Protein AF-A0A822EXF8-F1 (afdb_monomer_lite)

Radius of gyration: 20.01 Å; chains: 1; bounding box: 46×31×66 Å

pLDDT: mean 72.27, std 14.64, range [33.56, 91.12]

Secondary structure (DSSP, 8-state):
-------EEEEE-----TT-------EEEEEEPPTTS-SSS-SEEEE--HHHHS----EEEEE-TTS-EEEEEE----TT-S---TT---HHHHHHHHHHHHHHHHHHHHHHHHHHH---SS--EEETTEEE--

Structure (mmCIF, N/CA/C/O backbone):
data_AF-A0A822EXF8-F1
#
_entry.id   AF-A0A822EXF8-F1
#
loop_
_atom_site.group_PDB
_atom_site.id
_atom_site.type_symbol
_atom_site.label_atom_id
_atom_site.label_alt_id
_atom_site.label_comp_id
_atom_site.label_asym_id
_atom_site.label_entity_id
_atom_site.label_seq_id
_atom_site.pdbx_PDB_ins_code
_atom_site.Cartn_x
_atom_site.Cartn_y
_atom_site.Cartn_z
_atom_site.occupancy
_atom_site.B_iso_or_equiv
_atom_site.auth_seq_id
_atom_site.auth_comp_id
_atom_site.auth_asym_id
_atom_site.auth_atom_id
_atom_site.pdbx_PDB_model_num
ATOM 1 N N . ARG A 1 1 ? 6.828 -11.544 -42.922 1.00 33.56 1 ARG A N 1
ATOM 2 C CA . ARG A 1 1 ? 7.749 -11.358 -41.772 1.00 33.56 1 ARG A CA 1
ATOM 3 C C . ARG A 1 1 ? 7.482 -9.973 -41.186 1.00 33.56 1 ARG A C 1
ATOM 5 O O . ARG A 1 1 ? 7.815 -9.000 -41.843 1.00 33.56 1 ARG A O 1
ATOM 12 N N . LYS A 1 2 ? 6.786 -9.865 -40.046 1.00 34.47 2 LYS A N 1
ATOM 13 C CA . LYS A 1 2 ? 6.529 -8.578 -39.372 1.00 34.47 2 LYS A CA 1
ATOM 14 C C . LYS A 1 2 ? 7.595 -8.412 -38.291 1.00 34.47 2 LYS A C 1
ATOM 16 O O . LYS A 1 2 ? 7.575 -9.131 -37.301 1.00 34.47 2 LYS A O 1
ATOM 21 N N . GLN A 1 3 ? 8.562 -7.540 -38.542 1.00 35.62 3 GLN A N 1
ATOM 22 C CA . GLN A 1 3 ? 9.616 -7.196 -37.597 1.00 35.62 3 GLN A CA 1
ATOM 23 C C . GLN A 1 3 ? 9.025 -6.208 -36.587 1.00 35.62 3 GLN A C 1
ATOM 25 O O . GLN A 1 3 ? 8.845 -5.033 -36.893 1.00 35.62 3 GLN A O 1
ATOM 30 N N . THR A 1 4 ? 8.636 -6.693 -35.409 1.00 41.03 4 THR A N 1
ATOM 31 C CA . THR A 1 4 ? 8.302 -5.822 -34.279 1.00 41.03 4 THR A CA 1
ATOM 32 C C . THR A 1 4 ? 9.611 -5.373 -33.644 1.00 41.03 4 THR A C 1
ATOM 34 O O . THR A 1 4 ? 10.426 -6.185 -33.221 1.00 41.03 4 THR A O 1
ATOM 37 N N . ASN A 1 5 ? 9.836 -4.067 -33.653 1.00 50.03 5 ASN A N 1
ATOM 38 C CA . ASN A 1 5 ? 11.066 -3.394 -33.253 1.00 50.03 5 ASN A CA 1
ATOM 39 C C . ASN A 1 5 ? 11.224 -3.374 -31.714 1.00 50.03 5 ASN A C 1
ATOM 41 O O . ASN A 1 5 ? 11.168 -2.316 -31.094 1.00 50.03 5 ASN A O 1
ATOM 45 N N . THR A 1 6 ? 11.311 -4.535 -31.059 1.00 54.47 6 THR A N 1
ATOM 46 C CA . THR A 1 6 ? 11.177 -4.632 -29.594 1.00 54.47 6 THR A CA 1
ATOM 47 C C . THR A 1 6 ? 12.526 -4.823 -28.901 1.00 54.47 6 THR A C 1
ATOM 49 O O . THR A 1 6 ? 12.804 -5.886 -28.359 1.00 54.47 6 THR A O 1
ATOM 52 N N . ASN A 1 7 ? 13.349 -3.770 -28.854 1.00 65.81 7 ASN A N 1
ATOM 53 C CA . ASN A 1 7 ? 14.463 -3.657 -27.892 1.00 65.81 7 ASN A CA 1
ATOM 54 C C . ASN A 1 7 ? 13.947 -3.236 -26.498 1.00 65.81 7 ASN A C 1
ATOM 56 O O . ASN A 1 7 ? 14.498 -2.333 -25.869 1.00 65.81 7 ASN A O 1
ATOM 60 N N . LYS A 1 8 ? 12.832 -3.829 -26.065 1.00 70.56 8 LYS A N 1
ATOM 61 C CA . LYS A 1 8 ? 12.095 -3.469 -24.853 1.00 70.56 8 LYS A CA 1
ATOM 62 C C . LYS A 1 8 ? 11.746 -4.755 -24.119 1.00 70.56 8 LYS A C 1
ATOM 64 O O . LYS A 1 8 ? 11.013 -5.583 -24.660 1.00 70.56 8 LYS A O 1
ATOM 69 N N . TYR A 1 9 ? 12.291 -4.927 -22.924 1.00 77.19 9 TYR A N 1
ATOM 70 C CA . TYR A 1 9 ? 11.960 -6.028 -22.026 1.00 77.19 9 TYR A CA 1
ATOM 71 C C . TYR A 1 9 ? 11.051 -5.506 -20.920 1.00 77.19 9 TYR A C 1
ATOM 73 O O . TYR A 1 9 ? 11.240 -4.396 -20.438 1.00 77.19 9 TYR A O 1
ATOM 81 N N . LEU A 1 10 ? 10.061 -6.297 -20.525 1.00 77.56 10 LEU A N 1
ATOM 82 C CA . LEU A 1 10 ? 9.115 -5.931 -19.478 1.00 77.56 10 LEU A CA 1
ATOM 83 C C . LEU A 1 10 ? 9.400 -6.790 -18.247 1.00 77.56 10 LEU A C 1
ATOM 85 O O . LEU A 1 10 ? 9.296 -8.015 -18.315 1.00 77.56 10 LEU A O 1
ATOM 89 N N . GLY A 1 11 ? 9.798 -6.152 -17.155 1.00 74.12 11 GLY A N 1
ATOM 90 C CA . GLY A 1 11 ? 9.959 -6.774 -15.848 1.00 74.12 11 GLY A CA 1
ATOM 91 C C . GLY A 1 11 ? 8.694 -6.640 -15.002 1.00 74.12 11 GLY A C 1
ATOM 92 O O . GLY A 1 11 ? 7.871 -5.755 -15.238 1.00 74.12 11 GLY A O 1
ATOM 93 N N . ASP A 1 12 ? 8.537 -7.524 -14.019 1.00 77.38 12 ASP A N 1
ATOM 94 C CA . ASP A 1 12 ? 7.410 -7.546 -13.079 1.00 77.38 12 ASP A CA 1
ATOM 95 C C . ASP A 1 12 ? 7.925 -7.299 -11.649 1.00 77.38 12 ASP A C 1
ATOM 97 O O . ASP A 1 12 ? 8.899 -7.914 -11.218 1.00 77.38 12 ASP A O 1
ATOM 101 N N . LEU A 1 13 ? 7.287 -6.370 -10.938 1.00 72.31 13 LEU A N 1
ATOM 102 C CA . LEU A 1 13 ? 7.522 -6.012 -9.533 1.00 72.31 13 LEU A CA 1
ATOM 103 C C . LEU A 1 13 ? 6.391 -6.509 -8.629 1.00 72.31 13 LEU A C 1
ATOM 105 O O . LEU A 1 13 ? 6.425 -6.270 -7.422 1.00 72.31 13 LEU A O 1
ATOM 109 N N . SER A 1 14 ? 5.363 -7.155 -9.187 1.00 65.44 14 SER A N 1
ATOM 110 C CA . SER A 1 14 ? 4.250 -7.680 -8.410 1.00 65.44 14 SER A CA 1
ATOM 111 C C . SER A 1 14 ? 4.724 -8.797 -7.481 1.00 65.44 14 SER A C 1
ATOM 113 O O . SER A 1 14 ? 5.137 -9.875 -7.912 1.00 65.44 14 SER A O 1
ATOM 115 N N . PHE A 1 15 ? 4.594 -8.557 -6.178 1.00 62.22 15 PH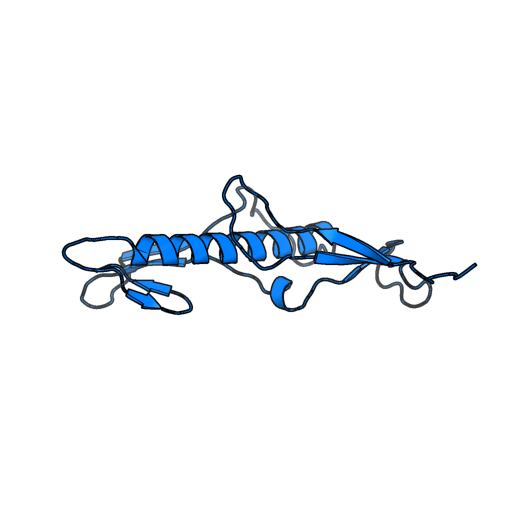E A N 1
ATOM 116 C CA . PHE A 1 15 ? 4.813 -9.568 -5.156 1.00 62.22 15 PHE A CA 1
ATOM 117 C C . PHE A 1 15 ? 3.579 -10.473 -5.074 1.00 62.22 15 PHE A C 1
ATOM 119 O O . PHE A 1 15 ? 2.603 -10.166 -4.400 1.00 62.22 15 PHE A O 1
ATOM 126 N N . ARG A 1 16 ? 3.585 -11.602 -5.788 1.00 59.41 16 ARG A N 1
ATOM 127 C CA . ARG A 1 16 ? 2.516 -12.607 -5.674 1.00 59.41 16 ARG A CA 1
ATOM 128 C C . ARG A 1 16 ? 2.759 -13.483 -4.447 1.00 59.41 16 ARG A C 1
ATOM 130 O O . ARG A 1 16 ? 3.170 -14.633 -4.582 1.00 59.41 16 ARG A O 1
ATOM 137 N N . SER A 1 17 ? 2.524 -12.958 -3.248 1.00 53.75 17 SER A N 1
ATOM 138 C CA . SER A 1 17 ? 2.319 -13.837 -2.093 1.00 53.75 17 SER A CA 1
ATOM 139 C C . SER A 1 17 ? 1.070 -14.696 -2.332 1.00 53.75 17 SER A C 1
ATOM 141 O O . SER A 1 17 ? 0.144 -14.297 -3.047 1.00 53.75 17 SER A O 1
ATOM 143 N N . ALA A 1 18 ? 1.040 -15.908 -1.775 1.00 43.47 18 ALA A N 1
ATOM 144 C CA . ALA A 1 18 ? -0.143 -16.759 -1.845 1.00 43.47 18 ALA A CA 1
ATOM 145 C C . ALA A 1 18 ? -1.331 -16.026 -1.189 1.00 43.47 18 ALA A C 1
ATOM 147 O O . ALA A 1 18 ? -1.320 -15.798 0.016 1.00 43.47 18 ALA A O 1
ATOM 148 N N . GLY A 1 19 ? -2.325 -15.622 -1.989 1.00 53.56 19 GLY A N 1
ATOM 149 C CA . GLY A 1 19 ? -3.495 -14.857 -1.529 1.00 53.56 19 GLY A CA 1
ATOM 150 C C . GLY A 1 19 ? -3.498 -13.358 -1.869 1.00 53.56 19 GLY A C 1
ATOM 151 O O . GLY A 1 19 ? -4.477 -12.683 -1.558 1.00 53.56 19 GLY A O 1
ATOM 152 N N . SER A 1 20 ? -2.465 -12.829 -2.538 1.00 54.62 20 SER A N 1
ATOM 153 C CA . SER A 1 20 ? -2.458 -11.447 -3.043 1.00 54.62 20 SER A CA 1
ATOM 154 C C . SER A 1 20 ? -3.558 -11.224 -4.096 1.00 54.62 20 SER A C 1
ATOM 156 O O . SER A 1 20 ? -3.531 -11.807 -5.182 1.00 54.62 20 SER A O 1
ATOM 158 N N . PHE A 1 21 ? -4.529 -10.359 -3.783 1.00 59.53 21 PHE A N 1
ATOM 159 C CA . PHE A 1 21 ? -5.578 -9.890 -4.707 1.00 59.53 21 PHE A CA 1
ATOM 160 C C . PHE A 1 21 ? -5.329 -8.456 -5.191 1.00 59.53 21 PHE A C 1
ATOM 162 O O . PHE A 1 21 ? -6.267 -7.781 -5.626 1.00 59.53 21 PHE A O 1
ATOM 169 N N . TYR A 1 22 ? -4.097 -7.950 -5.080 1.00 64.94 22 TYR A N 1
ATOM 170 C CA . TYR A 1 22 ? -3.793 -6.588 -5.501 1.00 64.94 22 TYR A CA 1
ATOM 171 C C . TYR A 1 22 ? -3.868 -6.496 -7.038 1.00 64.94 22 TYR A C 1
ATOM 173 O O . TYR A 1 22 ? -3.082 -7.138 -7.736 1.00 64.94 22 TYR A O 1
ATOM 181 N N . PRO A 1 23 ? -4.836 -5.745 -7.604 1.00 60.19 23 PRO A N 1
ATOM 182 C CA . PRO A 1 23 ? -5.158 -5.831 -9.030 1.00 60.19 23 PRO A CA 1
ATOM 183 C C . PRO A 1 23 ? -4.145 -5.100 -9.920 1.00 60.19 23 PRO A C 1
ATOM 185 O O . PRO A 1 23 ? -4.167 -5.260 -11.142 1.00 60.19 23 PRO A O 1
ATOM 188 N N . PHE A 1 24 ? -3.259 -4.292 -9.331 1.00 62.34 24 PHE A N 1
ATOM 189 C CA . PHE A 1 24 ? -2.263 -3.539 -10.077 1.00 62.34 24 PHE A CA 1
ATOM 190 C C . PHE A 1 24 ? -1.059 -4.430 -10.386 1.00 62.34 24 PHE A C 1
ATOM 192 O O . PHE A 1 24 ? -0.242 -4.738 -9.517 1.00 62.34 24 PHE A O 1
ATOM 199 N N . LYS A 1 25 ? -0.950 -4.825 -11.658 1.00 63.84 25 LYS A N 1
ATOM 200 C CA . LYS A 1 25 ? 0.279 -5.395 -12.216 1.00 63.84 25 LYS A CA 1
ATOM 201 C C . LYS A 1 25 ? 1.314 -4.285 -12.287 1.00 63.84 25 LYS A C 1
ATOM 203 O O . LYS A 1 25 ? 1.129 -3.323 -13.028 1.00 63.84 25 LYS A O 1
ATOM 208 N N . MET A 1 26 ? 2.373 -4.408 -11.504 1.00 70.12 26 MET A N 1
ATOM 209 C CA . MET A 1 26 ? 3.389 -3.370 -11.406 1.00 70.12 26 MET A CA 1
ATOM 210 C C . MET A 1 26 ? 4.577 -3.799 -12.244 1.00 70.12 26 MET A C 1
ATOM 212 O O . MET A 1 26 ? 5.366 -4.628 -11.820 1.00 70.12 26 MET A O 1
ATOM 216 N N . GLN A 1 27 ? 4.663 -3.273 -13.463 1.00 77.75 27 GLN A N 1
ATOM 217 C CA . GLN A 1 27 ? 5.697 -3.632 -14.428 1.00 77.75 27 GLN A CA 1
ATOM 218 C C . GLN A 1 27 ? 6.682 -2.479 -14.622 1.00 77.75 27 GLN A C 1
ATOM 220 O O . GLN A 1 27 ? 6.312 -1.310 -14.501 1.00 77.75 27 GLN A O 1
ATOM 225 N N . PHE A 1 28 ? 7.928 -2.810 -14.946 1.00 77.81 28 PHE A N 1
ATOM 226 C CA . PHE A 1 28 ? 8.948 -1.846 -15.357 1.00 77.81 28 PHE A CA 1
ATOM 227 C C . PHE A 1 28 ? 9.485 -2.217 -16.733 1.00 77.81 28 PHE A C 1
ATOM 229 O O . PHE A 1 28 ? 9.501 -3.389 -17.106 1.00 77.81 28 PHE A O 1
ATOM 236 N N . GLU A 1 29 ? 9.924 -1.228 -17.500 1.00 81.06 29 GLU A N 1
ATOM 237 C CA . GLU A 1 29 ? 10.467 -1.455 -18.836 1.00 81.06 29 GLU A CA 1
ATOM 238 C C . GLU A 1 29 ? 11.990 -1.331 -18.806 1.00 81.06 29 GLU A C 1
ATOM 240 O O . GLU A 1 29 ? 12.535 -0.382 -18.255 1.00 81.06 29 GLU A O 1
ATOM 245 N N . VAL A 1 30 ? 12.687 -2.282 -19.417 1.00 80.25 30 VAL A N 1
ATOM 246 C CA . VAL A 1 30 ? 14.130 -2.233 -19.641 1.00 80.25 30 VAL A CA 1
ATOM 247 C C . VAL A 1 30 ? 14.368 -2.020 -21.124 1.00 80.25 30 VAL A C 1
ATOM 249 O O . VAL A 1 30 ? 13.929 -2.805 -21.968 1.00 80.25 30 VAL A O 1
ATOM 252 N N . THR A 1 31 ? 15.092 -0.960 -21.446 1.00 80.81 31 THR A N 1
ATOM 253 C CA . THR A 1 31 ? 15.468 -0.596 -22.809 1.00 80.81 31 THR A CA 1
ATOM 254 C C . THR A 1 31 ? 16.982 -0.590 -22.946 1.00 80.81 31 THR A C 1
ATOM 256 O O . THR A 1 31 ? 17.712 -0.503 -21.961 1.00 80.81 31 THR A O 1
ATOM 259 N N . LYS A 1 32 ? 17.491 -0.744 -24.168 1.00 75.94 32 LYS A N 1
ATOM 260 C CA . LYS A 1 32 ? 18.929 -0.590 -24.411 1.00 75.94 32 LYS A CA 1
ATOM 261 C C . LYS A 1 32 ? 19.299 0.882 -24.234 1.00 75.94 32 LYS A C 1
ATOM 263 O O . LYS A 1 32 ? 18.679 1.721 -24.885 1.00 75.94 32 LYS A O 1
ATOM 268 N N . ALA A 1 33 ? 20.313 1.163 -23.416 1.00 70.50 33 ALA A N 1
ATOM 269 C CA . ALA A 1 33 ? 20.724 2.533 -23.145 1.00 70.50 33 ALA A CA 1
ATOM 270 C C . ALA A 1 33 ? 21.179 3.248 -24.425 1.00 70.50 33 ALA A C 1
ATOM 272 O O . ALA A 1 33 ? 21.908 2.677 -25.253 1.00 70.50 33 ALA A O 1
ATOM 273 N N . ASP A 1 34 ? 20.742 4.496 -24.601 1.00 67.06 34 ASP A N 1
ATOM 274 C CA . ASP A 1 34 ? 21.124 5.287 -25.768 1.00 67.06 34 ASP A CA 1
ATOM 275 C C . ASP A 1 34 ? 22.593 5.717 -25.651 1.00 67.06 34 ASP A C 1
ATOM 277 O O . ASP A 1 34 ? 23.016 6.411 -24.723 1.00 67.06 34 ASP A O 1
ATOM 281 N N . SER A 1 35 ? 23.395 5.306 -26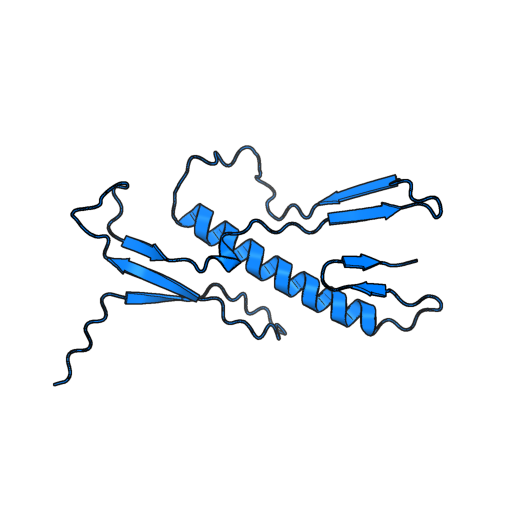.633 1.00 60.38 35 SER A N 1
ATOM 282 C CA . SER A 1 35 ? 24.849 5.479 -26.630 1.00 60.38 35 SER A CA 1
ATOM 283 C C . SER A 1 35 ? 25.287 6.943 -26.590 1.00 60.38 35 SER A C 1
ATOM 285 O O . SER A 1 35 ? 26.428 7.198 -26.206 1.00 60.38 35 SER A O 1
ATOM 287 N N . HIS A 1 36 ? 24.404 7.872 -26.971 1.00 59.22 36 HIS A N 1
ATOM 288 C CA . HIS A 1 36 ? 24.663 9.310 -27.048 1.00 59.22 36 HIS A CA 1
ATOM 289 C C . HIS A 1 36 ? 24.230 10.106 -25.803 1.00 59.22 36 HIS A C 1
ATOM 291 O O . HIS A 1 36 ? 24.541 11.291 -25.717 1.00 59.22 36 HIS A O 1
ATOM 297 N N . LYS A 1 37 ? 23.550 9.480 -24.829 1.00 57.00 37 LYS A N 1
ATOM 298 C CA . LYS A 1 37 ? 23.043 10.127 -23.598 1.00 57.00 37 LYS A CA 1
ATOM 299 C C . LYS A 1 37 ? 23.589 9.482 -22.320 1.00 57.00 37 LYS A C 1
ATOM 301 O O . LYS A 1 37 ? 22.901 9.414 -21.307 1.00 57.00 37 LYS A O 1
ATOM 306 N N . ARG A 1 38 ? 24.821 8.971 -22.359 1.00 51.94 38 ARG A N 1
ATOM 307 C CA . ARG A 1 38 ? 25.409 8.244 -21.226 1.00 51.94 38 ARG A CA 1
ATOM 308 C C . ARG A 1 38 ? 25.698 9.195 -20.064 1.00 51.94 38 ARG A C 1
ATOM 310 O O . ARG A 1 38 ? 26.722 9.869 -20.055 1.00 51.94 38 ARG A O 1
ATOM 317 N N . THR A 1 39 ? 24.808 9.226 -19.080 1.00 52.91 39 THR A N 1
ATOM 318 C CA . THR A 1 39 ? 25.091 9.756 -17.736 1.00 52.91 39 THR A CA 1
ATOM 319 C C . THR A 1 39 ? 25.610 8.660 -16.799 1.00 52.91 39 THR A C 1
ATOM 321 O O . THR A 1 39 ? 26.299 8.964 -15.831 1.00 52.91 39 THR A O 1
ATOM 324 N N . HIS A 1 40 ? 25.368 7.386 -17.132 1.00 53.53 40 HIS A N 1
ATOM 325 C CA . HIS A 1 40 ? 25.884 6.206 -16.436 1.00 53.53 40 HIS A CA 1
ATOM 326 C C . HIS A 1 40 ? 26.513 5.205 -17.426 1.00 53.53 40 HIS A C 1
ATOM 328 O O . HIS A 1 40 ? 26.107 5.120 -18.584 1.00 53.53 40 HIS A O 1
ATOM 334 N N . ASN A 1 41 ? 27.496 4.417 -16.971 1.00 59.31 41 ASN A N 1
ATOM 335 C CA . ASN A 1 41 ? 28.186 3.368 -17.748 1.00 59.31 41 ASN A CA 1
ATOM 336 C C . ASN A 1 41 ? 27.325 2.112 -18.012 1.00 59.31 41 ASN A C 1
ATOM 338 O O . ASN A 1 41 ? 27.856 1.048 -18.334 1.00 59.31 41 ASN A O 1
ATOM 342 N N . ASN A 1 42 ? 26.004 2.211 -17.879 1.00 64.38 42 ASN A N 1
ATOM 343 C CA . ASN A 1 42 ? 25.112 1.066 -17.981 1.00 64.38 42 ASN A CA 1
ATOM 344 C C . ASN A 1 42 ? 24.704 0.829 -19.439 1.00 64.38 42 ASN A C 1
ATOM 346 O O . ASN A 1 42 ? 24.472 1.755 -20.212 1.00 64.38 42 ASN A O 1
ATOM 350 N N . SER A 1 43 ? 24.638 -0.444 -19.830 1.00 67.31 43 SER A N 1
ATOM 351 C CA . SER A 1 43 ? 24.211 -0.876 -21.168 1.00 67.31 43 SER A CA 1
ATOM 352 C C . SER A 1 43 ? 22.686 -0.900 -21.334 1.00 67.31 43 SER A C 1
ATOM 354 O O . SER A 1 43 ? 22.185 -1.087 -22.448 1.00 67.31 43 SER A O 1
ATOM 356 N N . ILE A 1 44 ? 21.956 -0.708 -20.233 1.00 73.12 44 ILE A N 1
ATOM 357 C CA . ILE A 1 44 ? 20.502 -0.788 -20.124 1.00 73.12 44 ILE A CA 1
ATOM 358 C C . ILE A 1 44 ? 19.958 0.431 -19.377 1.00 73.12 44 ILE A C 1
ATOM 360 O O . ILE A 1 44 ? 20.574 0.882 -18.417 1.00 73.12 44 ILE A O 1
ATOM 364 N N . ASP A 1 45 ? 18.798 0.910 -19.818 1.00 74.44 45 ASP A N 1
ATOM 365 C CA . ASP A 1 45 ? 18.005 1.958 -19.184 1.00 74.44 45 ASP A CA 1
ATOM 366 C C . ASP A 1 45 ? 16.720 1.342 -18.625 1.00 74.44 45 ASP A C 1
ATOM 368 O O . ASP A 1 45 ? 15.981 0.667 -19.348 1.00 74.44 45 ASP A O 1
ATOM 372 N N . VAL A 1 46 ? 16.438 1.586 -17.345 1.00 76.25 46 VAL A N 1
ATOM 373 C CA . VAL A 1 46 ? 15.229 1.103 -16.666 1.00 76.25 46 VAL A CA 1
ATOM 374 C C . VAL A 1 46 ? 14.224 2.246 -16.526 1.00 76.25 46 VAL A C 1
ATOM 376 O O . VAL A 1 46 ? 14.526 3.284 -15.941 1.00 76.25 46 VAL A O 1
ATOM 379 N N . ILE A 1 47 ? 13.017 2.047 -17.048 1.00 78.94 47 ILE A N 1
ATOM 380 C CA . ILE A 1 47 ? 11.898 2.986 -16.994 1.00 78.94 47 ILE A CA 1
ATOM 381 C C . ILE A 1 47 ? 10.890 2.462 -15.972 1.00 78.94 47 ILE A C 1
ATOM 383 O O . ILE A 1 47 ? 10.264 1.415 -16.162 1.00 78.94 47 ILE A O 1
ATOM 387 N N . ILE A 1 48 ? 10.733 3.209 -14.882 1.00 77.44 48 ILE A N 1
ATOM 388 C CA . ILE A 1 48 ? 9.815 2.892 -13.786 1.00 77.44 48 ILE A CA 1
ATOM 389 C C . ILE A 1 48 ? 8.659 3.900 -13.819 1.00 77.44 48 ILE A C 1
ATOM 391 O O . ILE A 1 48 ? 8.931 5.100 -13.893 1.00 77.44 48 ILE A O 1
ATOM 395 N N . PRO A 1 49 ? 7.389 3.460 -13.739 1.00 79.12 49 PRO A N 1
ATOM 396 C CA . PRO A 1 49 ? 6.238 4.354 -13.626 1.00 79.12 49 PRO A CA 1
ATOM 397 C C . PRO A 1 49 ? 6.385 5.363 -12.478 1.00 79.12 49 PRO A C 1
ATOM 399 O O . PRO A 1 49 ? 6.806 4.993 -11.382 1.00 79.12 49 PRO A O 1
ATOM 402 N N . GLU A 1 50 ? 5.985 6.619 -12.692 1.00 75.88 50 GLU A N 1
ATOM 403 C CA . GLU A 1 50 ? 6.120 7.698 -11.692 1.00 75.88 50 GLU A CA 1
ATOM 404 C C . GLU A 1 50 ? 5.476 7.341 -10.339 1.00 75.88 50 GLU A C 1
ATOM 406 O O . GLU A 1 50 ? 6.015 7.638 -9.275 1.00 75.88 50 GLU A O 1
ATOM 411 N N . GLU A 1 51 ? 4.368 6.599 -10.363 1.00 71.56 51 GLU A N 1
ATOM 412 C CA . GLU A 1 51 ? 3.634 6.143 -9.174 1.00 71.56 51 GLU A CA 1
ATOM 413 C C . GLU A 1 51 ? 4.429 5.203 -8.248 1.00 71.56 51 GLU A C 1
ATOM 415 O O . GLU A 1 51 ? 4.033 4.996 -7.091 1.00 71.56 51 GLU A O 1
ATOM 420 N N . LEU A 1 52 ? 5.506 4.603 -8.764 1.00 72.25 52 LEU A N 1
ATOM 421 C CA . LEU A 1 52 ? 6.414 3.695 -8.059 1.00 72.25 52 LEU A CA 1
ATOM 422 C C . LEU A 1 52 ? 7.714 4.372 -7.622 1.00 72.25 52 LEU A C 1
ATOM 424 O O . LEU A 1 52 ? 8.416 3.847 -6.761 1.00 72.25 52 LEU A O 1
ATOM 428 N N . GLN A 1 53 ? 8.021 5.544 -8.177 1.00 70.69 53 GLN A N 1
ATOM 429 C CA . GLN A 1 53 ? 9.197 6.323 -7.792 1.00 70.69 53 GLN A CA 1
ATOM 430 C C . GLN A 1 53 ? 8.996 7.035 -6.444 1.00 70.69 53 GLN A C 1
ATOM 432 O O . GLN A 1 53 ? 9.959 7.410 -5.777 1.00 70.69 53 GLN A O 1
ATOM 437 N N . VAL A 1 54 ? 7.745 7.187 -6.002 1.00 72.19 54 VAL A N 1
ATOM 438 C CA . VAL A 1 54 ? 7.410 7.804 -4.714 1.00 72.19 54 VAL A CA 1
ATOM 439 C C . VAL A 1 54 ? 7.803 6.889 -3.553 1.00 72.19 54 VAL A C 1
ATOM 441 O O . VAL A 1 54 ? 7.537 5.688 -3.570 1.00 72.19 54 VAL A O 1
ATOM 444 N N . ARG A 1 55 ? 8.393 7.470 -2.503 1.00 74.12 55 ARG A N 1
ATOM 445 C CA . ARG A 1 55 ? 8.674 6.782 -1.237 1.00 74.12 55 ARG A CA 1
ATOM 446 C C . ARG A 1 55 ? 7.392 6.644 -0.411 1.00 74.12 55 ARG A C 1
ATOM 448 O O . ARG A 1 55 ? 6.810 7.647 -0.006 1.00 74.12 55 ARG A O 1
ATOM 455 N N . VAL A 1 56 ? 6.993 5.410 -0.113 1.00 78.50 56 VAL A N 1
ATOM 456 C CA . VAL A 1 56 ? 5.871 5.093 0.787 1.00 78.50 56 VAL A CA 1
ATOM 457 C C . VAL A 1 56 ? 6.404 4.543 2.110 1.00 78.50 56 VAL A C 1
ATOM 459 O O . VAL A 1 56 ? 7.384 3.802 2.125 1.00 78.50 56 VAL A O 1
ATOM 462 N N . ILE A 1 57 ? 5.773 4.928 3.222 1.00 84.38 57 ILE A N 1
ATOM 463 C CA . ILE A 1 57 ? 6.086 4.465 4.581 1.00 84.38 57 ILE A CA 1
ATOM 464 C C . ILE A 1 57 ? 4.758 4.252 5.311 1.00 84.38 57 ILE A C 1
ATOM 466 O O . ILE A 1 57 ? 3.869 5.100 5.217 1.00 84.38 57 ILE A O 1
ATOM 470 N N . LEU A 1 58 ? 4.618 3.152 6.055 1.00 87.56 58 LEU A N 1
ATOM 471 C CA . LEU A 1 58 ? 3.517 2.998 7.003 1.00 87.56 58 LEU A CA 1
ATOM 472 C C . LEU A 1 58 ? 3.909 3.645 8.327 1.00 87.56 58 LEU A C 1
ATOM 474 O O . LEU A 1 58 ? 4.946 3.321 8.902 1.00 87.56 58 LEU A O 1
ATOM 478 N N . LYS A 1 59 ? 3.073 4.563 8.802 1.00 89.88 59 LYS A N 1
ATOM 479 C CA . LYS A 1 59 ? 3.223 5.226 10.096 1.00 89.88 59 LYS A CA 1
ATOM 480 C C . LYS A 1 59 ? 2.120 4.732 11.022 1.00 89.88 59 LYS A C 1
ATOM 482 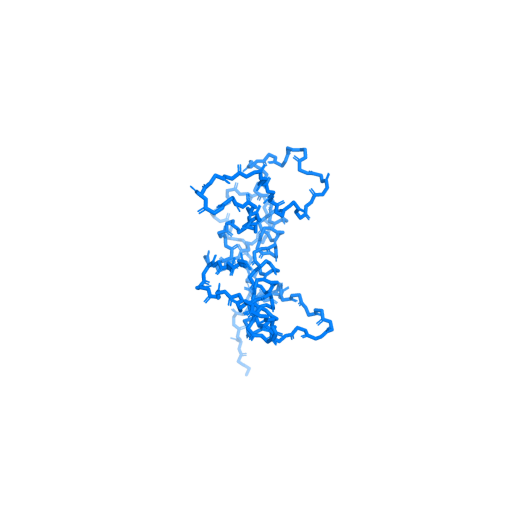O O . LYS A 1 59 ? 0.950 4.789 10.647 1.00 89.88 59 LYS A O 1
ATOM 487 N N . ILE A 1 60 ? 2.496 4.293 12.215 1.00 90.12 60 ILE A N 1
ATOM 488 C CA . ILE A 1 60 ? 1.575 3.835 13.253 1.00 90.12 60 ILE A CA 1
ATOM 489 C C . ILE A 1 60 ? 1.743 4.763 14.453 1.00 90.12 60 ILE A C 1
ATOM 491 O O . ILE A 1 60 ? 2.830 4.842 15.029 1.00 90.12 60 ILE A O 1
ATOM 495 N N . ASP A 1 61 ? 0.663 5.456 14.805 1.00 90.94 61 ASP A N 1
ATOM 496 C CA . ASP A 1 61 ? 0.594 6.373 15.940 1.00 90.94 61 ASP A CA 1
ATOM 497 C C . ASP A 1 61 ? -0.372 5.798 16.992 1.00 90.94 61 ASP A C 1
ATOM 499 O O . ASP A 1 61 ? -1.461 5.335 16.652 1.00 90.94 61 ASP A O 1
ATOM 503 N N . ILE A 1 62 ? 0.031 5.824 18.264 1.00 89.88 62 ILE A N 1
ATOM 504 C CA . ILE A 1 62 ? -0.850 5.598 19.416 1.00 89.88 62 ILE A CA 1
ATOM 505 C C . ILE A 1 62 ? -1.138 6.964 20.022 1.00 89.88 62 ILE A C 1
ATOM 507 O O . ILE A 1 62 ? -0.220 7.635 20.496 1.00 89.88 62 ILE A O 1
ATOM 511 N N . GLU A 1 63 ? -2.403 7.367 20.008 1.00 90.81 63 GLU A N 1
ATOM 512 C CA . GLU A 1 63 ? -2.857 8.682 20.458 1.00 90.81 63 GLU A CA 1
ATOM 513 C C . GLU A 1 63 ? -3.788 8.552 21.671 1.00 90.81 63 GLU A C 1
ATOM 515 O O . GLU A 1 63 ? -4.573 7.607 21.776 1.00 90.81 63 GLU A O 1
ATOM 520 N N . THR A 1 64 ? -3.709 9.501 22.604 1.00 88.00 64 THR A N 1
ATOM 521 C CA . THR A 1 64 ? -4.724 9.661 23.652 1.00 88.00 64 THR A CA 1
ATOM 522 C C . THR A 1 64 ? -6.005 10.256 23.069 1.00 88.00 64 THR A C 1
ATOM 524 O O . THR A 1 64 ? -6.005 10.838 21.984 1.00 88.00 64 THR A O 1
ATOM 527 N N . LYS A 1 65 ? -7.110 10.186 23.824 1.00 82.62 65 LYS A N 1
ATOM 528 C CA . LYS A 1 65 ? -8.376 10.844 23.447 1.00 82.62 65 LYS A CA 1
ATOM 529 C C . LYS A 1 65 ? -8.226 12.358 23.239 1.00 82.62 65 LYS A C 1
ATOM 531 O O . LYS A 1 65 ? -8.975 12.931 22.455 1.00 82.62 65 LYS A O 1
ATOM 536 N N . ASP A 1 66 ? -7.233 12.969 23.884 1.00 87.44 66 ASP A N 1
ATOM 537 C CA . ASP A 1 66 ? -6.914 14.397 23.785 1.00 87.44 66 ASP A CA 1
ATOM 538 C C . ASP A 1 66 ? -5.996 14.731 22.588 1.00 87.44 66 ASP A C 1
ATOM 540 O O . ASP A 1 66 ? -5.585 15.877 22.417 1.00 87.44 66 ASP A O 1
ATOM 544 N N . GLY A 1 67 ? -5.657 13.740 21.752 1.00 83.62 67 GLY A N 1
ATOM 545 C CA . GLY A 1 67 ? -4.838 13.906 20.546 1.00 83.62 67 GLY A CA 1
ATOM 546 C C . GLY A 1 67 ? -3.326 13.923 20.792 1.00 83.62 67 GLY A C 1
ATOM 547 O O . GLY A 1 67 ? -2.560 14.276 19.894 1.00 83.62 67 GLY A O 1
ATOM 548 N N . GLN A 1 68 ? -2.865 13.554 21.991 1.00 90.38 68 GLN A N 1
ATOM 549 C CA . GLN A 1 68 ? -1.436 13.466 22.286 1.00 90.38 68 GLN A CA 1
ATOM 550 C C . GLN A 1 68 ? -0.873 12.125 21.806 1.00 90.38 68 GLN A C 1
ATOM 552 O O . GLN A 1 68 ? -1.356 11.067 22.202 1.00 90.38 68 GLN A O 1
ATOM 557 N N . ILE A 1 69 ? 0.181 12.160 20.989 1.00 90.06 69 ILE A N 1
ATOM 558 C CA . ILE A 1 69 ? 0.856 10.948 20.506 1.00 90.06 69 ILE A CA 1
ATOM 559 C C . ILE A 1 69 ? 1.747 10.392 21.620 1.00 90.06 69 ILE A C 1
ATOM 561 O O . ILE A 1 69 ? 2.722 11.028 22.016 1.00 90.06 69 ILE A O 1
ATOM 565 N N . LEU A 1 70 ? 1.417 9.196 22.102 1.00 89.06 70 LEU A N 1
ATOM 566 C CA . LEU A 1 70 ? 2.185 8.453 23.102 1.00 89.06 70 LEU A CA 1
ATOM 567 C C . LEU A 1 70 ? 3.325 7.662 22.468 1.00 89.06 70 LEU A C 1
ATOM 569 O O . LEU A 1 70 ? 4.422 7.586 23.016 1.00 89.06 70 LEU A O 1
ATOM 573 N N . LEU A 1 71 ? 3.054 7.057 21.312 1.00 91.12 71 LEU A N 1
ATOM 574 C CA . LEU A 1 71 ? 4.010 6.237 20.586 1.00 91.12 71 LEU A CA 1
ATOM 575 C C . LEU A 1 71 ? 3.857 6.480 19.093 1.00 91.12 71 LEU A C 1
ATOM 577 O O . LEU A 1 71 ? 2.744 6.542 18.578 1.00 91.12 71 LEU A O 1
ATOM 581 N N . ARG A 1 72 ? 4.989 6.566 18.402 1.00 89.75 72 ARG A N 1
ATOM 582 C CA . ARG A 1 72 ? 5.053 6.627 16.948 1.00 89.75 72 ARG A CA 1
ATOM 583 C C . ARG A 1 72 ? 6.088 5.639 16.459 1.00 89.75 72 ARG A C 1
ATOM 585 O O . ARG A 1 72 ? 7.234 5.675 16.901 1.00 89.75 72 ARG A O 1
ATOM 592 N N . THR A 1 73 ? 5.691 4.799 15.519 1.00 87.94 73 THR A N 1
ATOM 593 C CA . THR A 1 73 ? 6.603 3.902 14.820 1.00 87.94 73 THR A CA 1
ATOM 594 C C . THR A 1 73 ? 6.374 3.969 13.317 1.00 87.94 73 THR A C 1
ATOM 596 O O . THR A 1 73 ? 5.303 4.352 12.839 1.00 87.94 73 THR A O 1
ATOM 599 N N . TYR A 1 74 ? 7.409 3.618 12.568 1.00 84.62 74 TYR A N 1
ATOM 600 C CA . TYR A 1 74 ? 7.394 3.569 11.115 1.00 84.62 74 TYR A CA 1
ATOM 601 C C . TYR A 1 74 ? 7.738 2.152 10.673 1.00 84.62 74 TYR A C 1
ATOM 603 O O . TYR A 1 74 ? 8.544 1.479 11.317 1.00 84.62 74 TYR A O 1
ATOM 611 N N . SER A 1 75 ? 7.175 1.700 9.555 1.00 75.00 75 SER A N 1
ATOM 612 C CA . SER A 1 75 ? 7.610 0.455 8.931 1.00 75.00 75 SER A CA 1
ATOM 613 C C . SER A 1 75 ? 9.059 0.606 8.468 1.00 75.00 75 SER A C 1
ATOM 615 O O . SER A 1 75 ? 9.315 1.186 7.410 1.00 75.00 75 SER A O 1
ATOM 617 N N . THR A 1 76 ? 10.006 0.079 9.240 1.00 64.19 76 THR A N 1
ATOM 618 C CA . THR A 1 76 ? 11.328 -0.228 8.704 1.00 64.19 76 THR A CA 1
ATOM 619 C C . THR A 1 76 ? 11.209 -1.544 7.954 1.00 64.19 76 THR A C 1
ATOM 621 O O . THR A 1 76 ? 10.927 -2.590 8.533 1.00 64.19 76 THR A O 1
ATOM 624 N N . MET A 1 77 ? 11.306 -1.479 6.632 1.00 59.38 77 MET A N 1
ATOM 625 C CA . MET A 1 77 ? 11.284 -2.680 5.799 1.00 59.38 77 MET A CA 1
ATOM 626 C C . MET A 1 77 ? 12.694 -3.187 5.496 1.00 59.38 77 MET A C 1
ATOM 628 O O . MET A 1 77 ? 12.807 -4.158 4.767 1.00 59.38 77 MET A O 1
ATOM 632 N N . MET A 1 78 ? 13.751 -2.603 6.080 1.00 53.16 78 MET A N 1
ATOM 633 C CA . MET A 1 78 ? 15.121 -3.107 5.958 1.00 53.16 78 MET A CA 1
ATOM 634 C C . MET A 1 78 ? 15.893 -2.952 7.274 1.00 53.16 78 MET A C 1
ATOM 636 O O . MET A 1 78 ? 16.060 -1.856 7.802 1.00 53.16 78 MET A O 1
ATOM 640 N N . ALA A 1 79 ? 16.417 -4.071 7.780 1.00 44.66 79 ALA A N 1
ATOM 641 C CA . ALA A 1 79 ? 17.290 -4.133 8.956 1.00 44.66 79 ALA A CA 1
ATOM 642 C C . ALA A 1 79 ? 18.649 -3.424 8.752 1.00 44.66 79 ALA A C 1
ATOM 644 O O . ALA A 1 79 ? 19.386 -3.230 9.714 1.00 44.66 79 ALA A O 1
ATOM 645 N N . ASN A 1 80 ? 18.960 -3.001 7.520 1.00 44.97 80 ASN A N 1
ATOM 646 C CA . ASN A 1 80 ? 20.248 -2.433 7.125 1.00 44.97 80 ASN A CA 1
ATOM 647 C C . ASN A 1 80 ? 20.137 -0.993 6.589 1.00 44.97 80 ASN A C 1
ATOM 649 O O . ASN A 1 80 ? 20.933 -0.590 5.748 1.00 44.97 80 ASN A O 1
ATOM 653 N N . ASP A 1 81 ? 19.215 -0.179 7.110 1.00 43.53 81 ASP A N 1
ATOM 654 C CA . ASP A 1 81 ? 19.162 1.277 6.855 1.00 43.53 81 ASP A CA 1
ATOM 655 C C . ASP A 1 81 ? 20.319 2.047 7.540 1.00 43.53 81 ASP A C 1
ATOM 657 O O . ASP A 1 81 ? 20.204 3.217 7.912 1.00 43.53 81 ASP A O 1
ATOM 661 N N . THR A 1 82 ? 21.487 1.413 7.684 1.00 42.16 82 THR A N 1
ATOM 662 C CA . THR A 1 82 ? 22.719 2.147 7.968 1.00 42.16 82 THR A CA 1
ATOM 663 C C . THR A 1 82 ? 23.216 2.706 6.640 1.00 42.16 82 THR A C 1
ATOM 665 O O . THR A 1 82 ? 24.079 2.135 5.988 1.00 42.16 82 THR A O 1
ATOM 668 N N . ILE A 1 83 ? 22.643 3.848 6.252 1.00 46.97 83 ILE A N 1
ATOM 669 C CA . ILE A 1 83 ? 23.196 4.750 5.236 1.00 46.97 83 ILE A CA 1
ATOM 670 C C . ILE A 1 83 ? 23.183 4.135 3.823 1.00 46.97 83 ILE A C 1
ATOM 672 O O . ILE A 1 83 ? 24.221 3.924 3.200 1.00 46.97 83 ILE A O 1
ATOM 676 N N . MET A 1 84 ? 21.992 3.929 3.253 1.00 47.12 84 MET A N 1
ATOM 677 C CA . MET A 1 84 ? 21.871 3.947 1.792 1.00 47.12 84 MET A CA 1
ATOM 678 C C . MET A 1 84 ? 22.144 5.383 1.333 1.00 47.12 84 MET A C 1
ATOM 680 O O . MET A 1 84 ? 21.287 6.265 1.433 1.00 47.12 84 MET A O 1
ATOM 684 N N . ASN A 1 85 ? 23.382 5.636 0.906 1.00 46.69 85 ASN A N 1
ATOM 685 C CA . ASN A 1 85 ? 23.765 6.859 0.215 1.00 46.69 85 ASN A CA 1
ATOM 686 C C . ASN A 1 85 ? 22.781 7.073 -0.945 1.00 46.69 85 ASN A C 1
ATOM 688 O O . ASN A 1 85 ? 22.793 6.328 -1.918 1.00 46.69 85 ASN A O 1
ATOM 692 N N . MET A 1 86 ? 21.968 8.127 -0.872 1.00 48.09 86 MET A N 1
ATOM 693 C CA . MET A 1 86 ? 21.032 8.551 -1.931 1.00 48.09 86 MET A CA 1
ATOM 694 C C . MET A 1 86 ? 21.723 8.895 -3.267 1.00 48.09 86 MET A C 1
ATOM 696 O O . MET A 1 86 ? 21.054 9.278 -4.219 1.00 48.09 86 MET A O 1
ATOM 700 N N . ASN A 1 87 ? 23.054 8.794 -3.325 1.00 50.31 87 ASN A N 1
ATOM 701 C CA . ASN A 1 87 ? 23.868 8.981 -4.521 1.00 50.31 87 ASN A CA 1
ATOM 702 C C . ASN A 1 87 ? 24.157 7.680 -5.275 1.00 50.31 87 ASN A C 1
ATOM 704 O O . ASN A 1 87 ? 24.749 7.742 -6.354 1.00 50.31 87 ASN A O 1
ATOM 708 N N . ASP A 1 88 ? 23.764 6.521 -4.743 1.00 52.34 88 ASP A N 1
ATOM 709 C CA . ASP A 1 88 ? 23.886 5.268 -5.476 1.00 52.34 88 ASP A CA 1
ATOM 710 C C . ASP A 1 88 ? 22.664 5.104 -6.392 1.00 52.34 88 ASP A C 1
ATOM 712 O O . ASP A 1 88 ? 21.689 4.413 -6.084 1.00 52.34 88 ASP A O 1
ATOM 716 N N . ASN A 1 89 ? 22.716 5.794 -7.539 1.00 58.25 89 ASN A N 1
ATOM 717 C CA . ASN A 1 89 ? 21.787 5.667 -8.673 1.00 58.25 89 ASN A CA 1
ATOM 718 C C . ASN A 1 89 ? 21.901 4.286 -9.356 1.00 58.25 89 ASN A C 1
ATOM 720 O O . ASN A 1 89 ? 21.756 4.167 -10.575 1.00 58.25 89 ASN A O 1
ATOM 724 N N . SER A 1 90 ? 22.213 3.234 -8.599 1.00 70.00 90 SER A N 1
ATOM 725 C CA . SER A 1 90 ? 22.104 1.874 -9.096 1.00 70.00 90 SER A CA 1
ATOM 726 C C . SER A 1 90 ? 20.629 1.580 -9.338 1.00 70.00 90 SER A C 1
ATOM 728 O O . SER A 1 90 ? 19.781 1.852 -8.488 1.00 70.00 90 SER A O 1
ATOM 730 N N . TYR A 1 91 ? 20.307 1.003 -10.493 1.00 73.00 91 TYR A N 1
ATOM 731 C CA . TYR A 1 91 ? 18.944 0.566 -10.786 1.00 73.00 91 TYR A CA 1
ATOM 732 C C . TYR A 1 91 ? 18.395 -0.376 -9.708 1.00 73.00 91 TYR A C 1
ATOM 734 O O . TYR A 1 91 ? 17.186 -0.391 -9.492 1.00 73.00 91 TYR A O 1
ATOM 742 N N . ASP A 1 92 ? 19.269 -1.079 -8.985 1.00 74.75 92 ASP A N 1
ATOM 743 C CA . ASP A 1 92 ? 18.904 -1.935 -7.859 1.00 74.75 92 ASP A CA 1
ATOM 744 C C . ASP A 1 92 ? 18.189 -1.158 -6.746 1.00 74.75 92 ASP A C 1
ATOM 746 O O . ASP A 1 92 ? 17.121 -1.576 -6.304 1.00 74.75 92 ASP A O 1
ATOM 750 N N . SER A 1 93 ? 18.703 0.012 -6.347 1.00 76.06 93 SER A N 1
ATOM 751 C CA . SER A 1 93 ? 18.110 0.819 -5.268 1.00 76.06 93 SER A CA 1
ATOM 752 C C . SER A 1 93 ? 16.759 1.413 -5.682 1.00 76.06 93 SER A C 1
ATOM 754 O O . SER A 1 93 ? 15.819 1.504 -4.884 1.00 76.06 93 SER A O 1
ATOM 756 N N . ILE A 1 94 ? 16.626 1.776 -6.961 1.00 77.81 94 ILE A N 1
ATOM 757 C CA . ILE A 1 94 ? 15.388 2.326 -7.518 1.00 77.81 94 ILE A CA 1
ATOM 758 C C . ILE A 1 94 ? 14.321 1.229 -7.636 1.00 77.81 94 ILE A C 1
ATOM 760 O O . ILE A 1 94 ? 13.164 1.452 -7.268 1.00 77.81 94 ILE A O 1
ATOM 764 N N . LEU A 1 95 ? 14.700 0.037 -8.108 1.00 78.12 95 LEU A N 1
ATOM 765 C CA . LEU A 1 95 ? 13.809 -1.119 -8.198 1.00 78.12 95 LEU A CA 1
ATOM 766 C C . LEU A 1 95 ? 13.389 -1.615 -6.811 1.00 78.12 95 LEU A C 1
ATOM 768 O O . LEU A 1 95 ? 12.211 -1.902 -6.609 1.00 78.12 95 LEU A O 1
ATOM 772 N N . GLU A 1 96 ? 14.300 -1.640 -5.839 1.00 79.19 96 GLU A N 1
ATOM 773 C CA . GLU A 1 96 ? 13.991 -1.983 -4.449 1.00 79.19 96 GLU A CA 1
ATOM 774 C C . GLU A 1 96 ? 12.979 -0.999 -3.844 1.00 79.19 96 GLU A C 1
ATOM 776 O O . GLU A 1 96 ? 11.974 -1.405 -3.253 1.00 79.19 96 GLU A O 1
ATOM 781 N N . ASN A 1 97 ? 13.177 0.309 -4.048 1.00 79.00 97 ASN A N 1
ATOM 782 C CA . ASN A 1 97 ? 12.213 1.309 -3.593 1.00 79.00 97 ASN A CA 1
ATOM 783 C C . ASN A 1 97 ? 10.845 1.131 -4.268 1.00 79.00 97 ASN A C 1
ATOM 785 O O . ASN A 1 97 ? 9.817 1.211 -3.589 1.00 79.00 97 ASN A O 1
ATOM 789 N N . ALA A 1 98 ? 10.822 0.852 -5.574 1.00 80.06 98 ALA A N 1
ATOM 790 C CA . ALA A 1 98 ? 9.589 0.575 -6.298 1.00 80.06 98 ALA A CA 1
ATOM 791 C C . ALA A 1 98 ? 8.865 -0.653 -5.719 1.00 80.06 98 ALA A C 1
ATOM 793 O O . ALA A 1 98 ? 7.670 -0.572 -5.432 1.00 80.06 98 ALA A O 1
ATOM 794 N N . GLN A 1 99 ? 9.582 -1.751 -5.456 1.00 79.88 99 GLN A N 1
ATOM 795 C CA . GLN A 1 99 ? 9.026 -2.956 -4.827 1.00 79.88 99 GLN A CA 1
ATOM 796 C C . GLN A 1 99 ? 8.464 -2.672 -3.432 1.00 79.88 99 GLN A C 1
ATOM 798 O O . GLN A 1 99 ? 7.333 -3.064 -3.139 1.00 79.88 99 GLN A O 1
ATOM 803 N N . ARG A 1 100 ? 9.197 -1.929 -2.592 1.00 79.69 100 ARG A N 1
ATOM 804 C CA . ARG A 1 100 ? 8.715 -1.509 -1.267 1.00 79.69 100 ARG A CA 1
ATOM 805 C C . ARG A 1 100 ? 7.411 -0.724 -1.372 1.00 79.69 100 ARG A C 1
ATOM 807 O O . ARG A 1 100 ? 6.479 -0.959 -0.606 1.00 79.69 100 ARG A O 1
ATOM 814 N N . THR A 1 101 ? 7.325 0.190 -2.332 1.00 82.88 101 THR A N 1
ATOM 815 C CA . THR A 1 101 ? 6.122 0.991 -2.561 1.00 82.88 101 THR A CA 1
ATOM 816 C C . THR A 1 101 ? 4.926 0.133 -2.966 1.00 82.88 101 THR A C 1
ATOM 818 O O . THR A 1 101 ? 3.825 0.362 -2.463 1.00 82.88 101 THR A O 1
ATOM 821 N N . VAL A 1 102 ? 5.121 -0.874 -3.821 1.00 80.50 102 VAL A N 1
ATOM 822 C CA . VAL A 1 10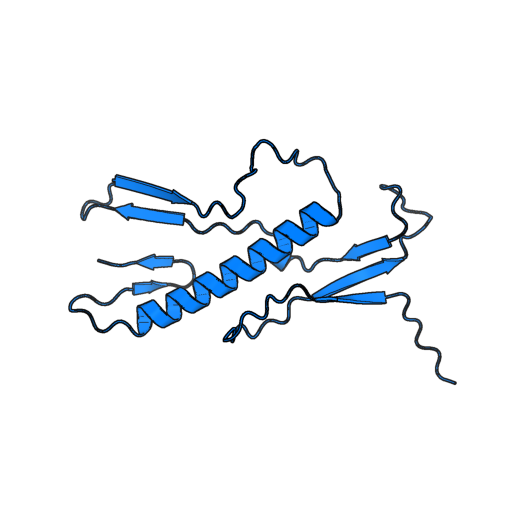2 ? 4.054 -1.827 -4.176 1.00 80.50 102 VAL A CA 1
ATOM 823 C C . VAL A 1 102 ? 3.603 -2.612 -2.953 1.00 80.50 102 VAL A C 1
ATOM 825 O O . VAL A 1 102 ? 2.410 -2.639 -2.652 1.00 80.50 102 VAL A O 1
ATOM 828 N N . PHE A 1 103 ? 4.556 -3.190 -2.223 1.00 81.44 103 PHE A N 1
ATOM 829 C CA . PHE A 1 103 ? 4.278 -3.996 -1.043 1.00 81.44 103 PHE A CA 1
ATOM 830 C C . PHE A 1 103 ? 3.475 -3.221 0.008 1.00 81.44 103 PHE A C 1
ATOM 832 O O . PHE A 1 103 ? 2.454 -3.707 0.485 1.00 81.44 103 PHE A O 1
ATOM 839 N N . LEU A 1 104 ? 3.883 -1.992 0.341 1.00 84.88 104 LEU A N 1
ATOM 840 C CA . LEU A 1 104 ? 3.193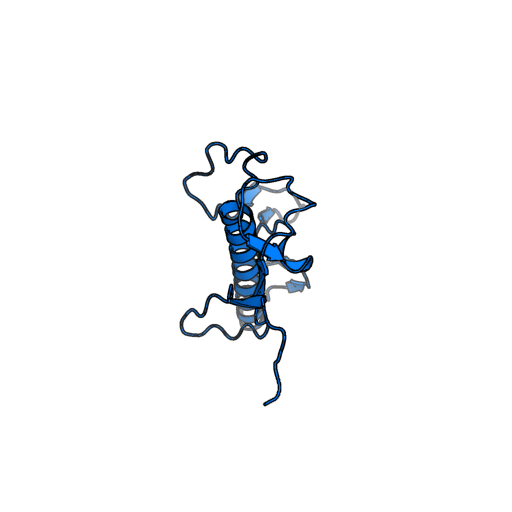 -1.200 1.362 1.00 84.88 104 LEU A CA 1
ATOM 841 C C . LEU A 1 104 ? 1.790 -0.767 0.920 1.00 84.88 104 LEU A C 1
ATOM 843 O O . LEU A 1 104 ? 0.880 -0.739 1.748 1.00 84.88 104 LEU A O 1
ATOM 847 N N . LYS A 1 105 ? 1.588 -0.462 -0.370 1.00 84.81 105 LYS A N 1
ATOM 848 C CA . LYS A 1 105 ? 0.252 -0.172 -0.921 1.00 84.81 105 LYS A CA 1
ATOM 849 C C . LYS A 1 105 ? -0.671 -1.387 -0.814 1.00 84.81 105 LYS A C 1
ATOM 851 O O . LYS A 1 105 ? -1.845 -1.242 -0.461 1.00 84.81 105 LYS A O 1
ATOM 856 N N . GLU A 1 106 ? -0.149 -2.577 -1.092 1.00 83.50 106 GLU A N 1
ATOM 857 C CA . GLU A 1 106 ? -0.902 -3.817 -0.945 1.00 83.50 106 GLU A CA 1
ATOM 858 C C . GLU A 1 106 ? -1.204 -4.131 0.523 1.00 83.50 106 GLU A C 1
ATOM 860 O O . GLU A 1 106 ? -2.367 -4.348 0.862 1.00 83.50 106 GLU A O 1
ATOM 865 N N . LEU A 1 107 ? -0.194 -4.098 1.395 1.00 85.88 107 LEU A N 1
ATOM 866 C CA . LEU A 1 107 ? -0.351 -4.342 2.827 1.00 85.88 107 LEU A CA 1
ATOM 867 C C . LEU A 1 107 ? -1.391 -3.392 3.427 1.00 85.88 107 LEU A C 1
ATOM 869 O O . LEU A 1 107 ? -2.300 -3.830 4.123 1.00 85.88 107 LEU A O 1
ATOM 873 N N . PHE A 1 108 ? -1.326 -2.101 3.091 1.00 87.50 108 PHE A N 1
ATOM 874 C CA . PHE A 1 108 ? -2.333 -1.132 3.517 1.00 87.50 108 PHE A CA 1
ATOM 875 C C . PHE A 1 108 ? -3.735 -1.487 3.008 1.00 87.50 108 PHE A C 1
ATOM 877 O O . PHE A 1 108 ? -4.704 -1.410 3.756 1.00 87.50 108 PHE A O 1
ATOM 884 N N . SER A 1 109 ? -3.854 -1.924 1.751 1.00 85.88 109 SER A N 1
ATOM 885 C CA . SER A 1 109 ? -5.139 -2.344 1.182 1.00 85.88 109 SER A CA 1
ATOM 886 C C . SER A 1 109 ? -5.721 -3.565 1.901 1.00 85.88 109 SER A C 1
ATOM 888 O O . SER A 1 109 ? -6.936 -3.635 2.083 1.00 85.88 109 SER A O 1
ATOM 890 N N . GLN A 1 110 ? -4.878 -4.514 2.316 1.00 87.00 110 GLN A N 1
ATOM 891 C CA . GLN A 1 110 ? -5.295 -5.673 3.111 1.00 87.00 110 GLN A CA 1
ATOM 892 C C . GLN A 1 110 ? -5.738 -5.249 4.516 1.00 87.00 110 GLN A C 1
ATOM 894 O O . GLN A 1 110 ? -6.831 -5.622 4.933 1.00 87.00 110 GLN A O 1
ATOM 899 N N . LEU A 1 111 ? -4.968 -4.383 5.185 1.00 87.75 111 LEU A N 1
ATOM 900 C CA . LEU A 1 111 ? -5.332 -3.823 6.491 1.00 87.75 111 LEU A CA 1
ATOM 901 C C . LEU A 1 111 ? -6.663 -3.061 6.440 1.00 87.75 111 LEU A C 1
ATOM 903 O O . LEU A 1 111 ? -7.464 -3.172 7.357 1.00 87.75 111 LEU A O 1
ATOM 907 N N . CYS A 1 112 ? -6.937 -2.315 5.366 1.00 87.44 112 CYS A N 1
ATOM 908 C CA . CYS A 1 112 ? -8.219 -1.630 5.178 1.00 87.44 112 CYS A CA 1
ATOM 909 C C . CYS A 1 112 ? -9.399 -2.605 5.079 1.00 87.44 112 CYS A C 1
ATOM 911 O O . CYS A 1 112 ? -10.471 -2.316 5.611 1.00 87.44 112 CYS A O 1
ATOM 913 N N . ARG A 1 113 ? -9.219 -3.742 4.392 1.00 87.00 113 ARG A N 1
ATOM 914 C CA . ARG A 1 113 ? -10.253 -4.784 4.296 1.00 87.00 113 ARG A CA 1
ATOM 915 C C . ARG A 1 113 ? -10.490 -5.421 5.657 1.00 87.00 113 ARG A C 1
ATOM 917 O O . ARG A 1 113 ? -11.616 -5.406 6.130 1.00 87.00 113 ARG A O 1
ATOM 924 N N . GLU A 1 114 ? -9.421 -5.853 6.321 1.00 86.12 114 GLU A N 1
ATOM 925 C CA . GLU A 1 114 ? -9.505 -6.450 7.655 1.00 86.12 114 GLU A CA 1
ATOM 926 C C . GLU A 1 114 ? -10.149 -5.487 8.660 1.00 86.12 114 GLU A C 1
ATOM 928 O O . GLU A 1 114 ? -11.087 -5.858 9.355 1.00 86.12 114 GLU A O 1
ATOM 933 N N . ALA A 1 115 ? -9.742 -4.216 8.672 1.00 86.25 115 ALA A N 1
ATOM 934 C CA . ALA A 1 115 ? -10.330 -3.194 9.533 1.00 86.25 115 ALA A CA 1
ATOM 935 C C . ALA A 1 115 ? -11.829 -2.962 9.276 1.00 86.25 115 ALA A C 1
ATOM 937 O O . ALA A 1 115 ? -12.553 -2.628 10.211 1.00 86.25 115 ALA A O 1
ATOM 938 N N . SER A 1 116 ? -12.288 -3.144 8.034 1.00 85.19 116 SER A N 1
ATOM 939 C CA . SER A 1 116 ? -13.709 -3.041 7.671 1.00 85.19 116 SER A CA 1
ATOM 940 C C . SER A 1 116 ? -14.508 -4.276 8.094 1.00 85.19 116 SER A C 1
ATOM 942 O O . SER A 1 116 ? -15.688 -4.159 8.414 1.00 85.19 116 SER A O 1
ATOM 944 N N . ASP A 1 117 ? -13.863 -5.443 8.117 1.00 85.62 117 ASP A N 1
ATOM 945 C CA . ASP A 1 117 ? -14.480 -6.722 8.476 1.00 85.62 117 ASP A CA 1
ATOM 946 C C . ASP A 1 117 ? -14.532 -6.948 10.005 1.00 85.62 117 ASP A C 1
ATOM 948 O O . ASP A 1 117 ? -15.266 -7.816 10.482 1.00 85.62 117 ASP A O 1
ATOM 952 N N . ILE A 1 118 ? -13.789 -6.164 10.800 1.00 84.88 118 ILE A N 1
ATOM 953 C CA . ILE A 1 118 ? -13.788 -6.255 12.268 1.00 84.88 118 ILE A CA 1
ATOM 954 C C . ILE A 1 118 ? -15.153 -5.851 12.850 1.00 84.88 118 ILE A C 1
ATOM 956 O O . ILE A 1 118 ? -15.553 -4.686 12.855 1.00 84.88 118 ILE A O 1
ATOM 960 N N . THR A 1 119 ? -15.830 -6.817 13.470 1.00 72.06 119 THR A N 1
ATOM 961 C CA . THR A 1 119 ? -17.049 -6.606 14.262 1.00 72.06 119 THR A CA 1
ATOM 962 C C . THR A 1 119 ? -16.714 -6.442 15.748 1.00 72.06 119 THR A C 1
ATOM 964 O O . THR A 1 119 ? -16.959 -7.340 16.551 1.00 72.06 119 THR A O 1
ATOM 967 N N . ASN A 1 120 ? -16.132 -5.303 16.128 1.00 72.50 120 ASN A N 1
ATOM 968 C CA . ASN A 1 120 ? -15.932 -4.925 17.534 1.00 72.50 120 ASN A CA 1
ATOM 969 C C . ASN A 1 120 ? -16.983 -3.903 17.993 1.00 72.50 120 ASN A C 1
ATOM 971 O O . ASN A 1 120 ? -17.646 -3.271 17.173 1.00 72.50 120 ASN A O 1
ATOM 975 N N . ILE A 1 121 ? -17.107 -3.715 19.317 1.00 63.81 121 ILE A N 1
ATOM 976 C CA . ILE A 1 121 ? -17.997 -2.706 19.936 1.00 63.81 121 ILE A CA 1
ATOM 977 C C . ILE A 1 121 ? -17.717 -1.303 19.369 1.00 63.81 121 ILE A C 1
ATOM 979 O O . ILE A 1 121 ? -18.632 -0.496 19.228 1.00 63.81 121 ILE A O 1
ATOM 983 N N . ILE A 1 122 ? -16.460 -1.035 19.008 1.00 75.88 122 ILE A N 1
ATOM 984 C CA . ILE A 1 122 ? -16.037 0.175 18.313 1.00 75.88 122 ILE A CA 1
ATOM 985 C C . ILE A 1 122 ? -15.431 -0.239 16.971 1.00 75.88 122 ILE A C 1
ATOM 987 O O . ILE A 1 122 ? -14.429 -0.955 16.925 1.00 75.88 122 ILE A O 1
ATOM 991 N N . GLN A 1 123 ? -16.067 0.184 15.879 1.00 79.44 123 GLN A N 1
ATOM 992 C CA . GLN A 1 123 ? -15.614 -0.129 14.527 1.00 79.44 123 GLN A CA 1
ATOM 993 C C . GLN A 1 123 ? -14.456 0.791 14.116 1.00 79.44 123 GLN A C 1
ATOM 995 O O . GLN A 1 123 ? -14.564 2.016 14.263 1.00 79.44 123 GLN A O 1
ATOM 1000 N N . PRO A 1 124 ? -13.358 0.236 13.573 1.00 84.56 124 PRO A N 1
ATOM 1001 C CA . PRO A 1 124 ? -12.303 1.039 12.975 1.00 84.56 124 PRO A CA 1
ATOM 1002 C C . PRO A 1 124 ? -12.843 1.928 11.849 1.00 84.56 124 PRO A C 1
ATOM 1004 O O . PRO A 1 124 ? -13.639 1.505 11.015 1.00 84.56 124 PRO A O 1
ATOM 1007 N N . THR A 1 125 ? -12.383 3.175 11.790 1.00 85.25 125 THR A N 1
ATOM 1008 C CA . THR A 1 125 ? -12.684 4.087 10.684 1.00 85.25 125 THR A CA 1
ATOM 1009 C C . THR A 1 125 ? -11.601 3.971 9.618 1.00 85.25 125 THR A C 1
ATOM 1011 O O . THR A 1 125 ? -10.454 4.369 9.838 1.00 85.25 125 THR A O 1
ATOM 1014 N N . VAL A 1 126 ? -11.963 3.456 8.445 1.00 86.19 126 VAL A N 1
ATOM 1015 C CA . VAL A 1 126 ? -11.062 3.348 7.292 1.00 86.19 126 VAL A CA 1
ATOM 1016 C C . VAL A 1 126 ? -11.212 4.586 6.407 1.00 86.19 126 VAL A C 1
ATOM 1018 O O . VAL A 1 126 ? 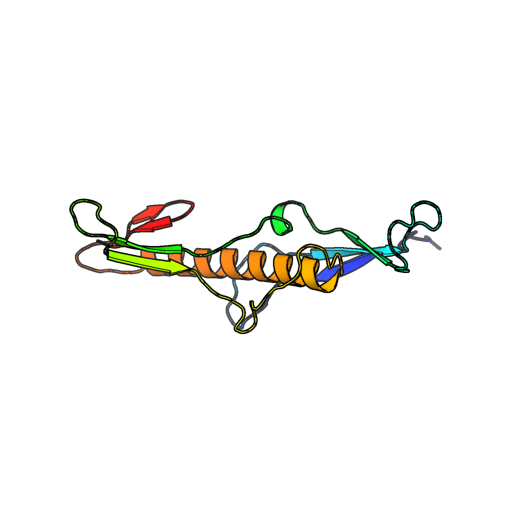-12.263 4.834 5.822 1.00 86.19 126 VAL A O 1
ATOM 1021 N N . MET A 1 127 ? -10.147 5.379 6.303 1.00 85.81 127 MET A N 1
ATOM 1022 C CA . MET A 1 127 ? -10.030 6.503 5.370 1.00 85.81 127 MET A CA 1
ATOM 1023 C C . MET A 1 127 ? -9.072 6.144 4.231 1.00 85.81 127 MET A C 1
ATOM 1025 O O . MET A 1 127 ? -8.273 5.217 4.341 1.00 85.81 127 MET A O 1
ATOM 1029 N N . ARG A 1 128 ? -9.093 6.931 3.146 1.00 77.62 128 ARG A N 1
ATOM 1030 C CA . ARG A 1 128 ? -8.302 6.673 1.926 1.00 77.62 128 ARG A CA 1
ATOM 1031 C C . ARG A 1 128 ? -6.814 6.391 2.191 1.00 77.62 128 ARG A C 1
ATOM 1033 O O . ARG A 1 128 ? -6.250 5.535 1.523 1.00 77.62 128 ARG A O 1
ATOM 1040 N N . ASN A 1 129 ? -6.208 7.095 3.153 1.00 83.38 129 ASN A N 1
ATOM 1041 C CA . ASN A 1 129 ? -4.776 7.013 3.472 1.00 83.38 129 ASN A CA 1
ATOM 1042 C C . ASN A 1 129 ? -4.490 6.722 4.960 1.00 83.38 129 ASN A C 1
ATOM 1044 O O . ASN A 1 129 ? -3.358 6.893 5.407 1.00 83.38 129 ASN A O 1
ATOM 1048 N N . SER A 1 130 ? -5.492 6.337 5.754 1.00 85.88 130 SER A N 1
ATOM 1049 C CA . SER A 1 130 ? -5.277 6.021 7.171 1.00 85.88 130 SER A CA 1
ATOM 1050 C C . SER A 1 130 ? -6.402 5.175 7.743 1.00 85.88 130 SER A C 1
ATOM 1052 O O . SER A 1 130 ? -7.565 5.397 7.417 1.00 85.88 130 SER A O 1
ATOM 1054 N N . ILE A 1 131 ? -6.063 4.293 8.673 1.00 87.81 131 ILE A N 1
ATOM 1055 C CA . ILE A 1 131 ? -7.021 3.530 9.473 1.00 87.81 131 ILE A CA 1
ATOM 1056 C C . ILE A 1 131 ? -6.956 4.088 10.891 1.00 87.81 131 ILE A C 1
ATOM 1058 O O . ILE A 1 131 ? -5.861 4.275 11.423 1.00 87.81 131 ILE A O 1
ATOM 1062 N N . ARG A 1 132 ? -8.109 4.382 11.492 1.00 87.06 132 ARG A N 1
ATOM 1063 C CA . ARG A 1 132 ? -8.197 4.840 12.879 1.00 87.06 132 ARG A CA 1
ATOM 1064 C C . ARG A 1 132 ? -8.998 3.848 13.709 1.00 87.06 132 ARG A C 1
ATOM 1066 O O . ARG A 1 132 ? -10.173 3.629 13.435 1.00 87.06 132 ARG A O 1
ATOM 1073 N N . CYS A 1 133 ? -8.363 3.296 14.732 1.00 84.25 133 CYS A N 1
ATOM 1074 C CA . CYS A 1 133 ? -9.001 2.454 15.738 1.00 84.25 133 CYS A CA 1
ATOM 1075 C C . CYS A 1 133 ? -9.200 3.289 17.012 1.00 84.25 133 CYS A C 1
ATOM 1077 O O . CYS A 1 133 ? -8.301 4.056 17.363 1.00 84.25 133 CYS A O 1
ATOM 1079 N N . TRP A 1 134 ? -10.356 3.165 17.667 1.00 76.38 134 TRP A N 1
ATOM 1080 C CA . TRP A 1 134 ? -10.708 3.897 18.891 1.00 76.38 134 TRP A CA 1
ATOM 1081 C C . TRP A 1 134 ? -11.054 2.945 20.033 1.00 76.38 134 TRP A C 1
ATOM 1083 O O . TRP A 1 134 ? -11.518 1.822 19.730 1.00 76.38 134 TRP A O 1
#

Foldseek 3Di:
DDDDPDQKDKAWLDDPDPPQPPPDGFIKIKHQDDPVPPPDPDRIDIGGPPLLQDADKDKDFDADPVGHTPDIDIDPPDPPPPDPDPPPPDVVVSSVSSSVSNVVVRVLVVVLVVQQVDPDPFRWDDDPRDIHDD

Sequence (134 aa):
RKQTNTNKYLGDLSFRSAGSFYPFKMQFEVTKADSHKRTHNNSIDVIIPEELQVRVILKIDIETKDGQILLRTYSTMMANDTIMNMNDNSYDSILENAQRTVFLKELFSQLCREASDITNIIQPTVMRNSIRCW